Protein AF-A0A8T4CG90-F1 (afdb_monomer_lite)

Secondary structure (DSSP, 8-state):
-PPPPHHHHHHHHHHHHHHH-SSHHHHHHHHHIIIIIHHHHHHHH-EEEE--TT--EEEEP----PPPTT-----

Radius of gyration: 24.56 Å; chains: 1; bounding box: 60×46×60 Å

Foldseek 3Di:
DDDQDPVNVVVVVVVCCVVPNPCVVVVVVVCCCVVPVVQVVLVVVQWDWDDDPPDIDIDGGDDDDDDDPPDDPDD

Sequence (75 aa):
MTEISKEDTHLLLKTFFNEKGLVRQHLDSYNEFVDHGLQDVVDEVGEIPIEVPENPYKVKLGQIWVIDPQSRITG

pLDDT: mean 84.24, std 11.4, range [45.5, 97.06]

Structure (mmCIF, N/CA/C/O backbone):
data_AF-A0A8T4CG90-F1
#
_entry.id   AF-A0A8T4CG90-F1
#
loop_
_atom_site.group_PDB
_atom_site.id
_atom_site.type_symbol
_atom_site.label_atom_id
_atom_site.label_alt_id
_atom_site.label_comp_id
_atom_site.label_asym_id
_atom_site.label_entity_id
_atom_site.label_seq_id
_atom_site.pdbx_PDB_ins_code
_atom_site.Cartn_x
_atom_site.Cartn_y
_atom_site.Cartn_z
_atom_site.occupancy
_atom_site.B_iso_or_equiv
_atom_site.auth_seq_id
_atom_site.auth_comp_id
_atom_site.auth_asym_id
_atom_site.auth_atom_id
_atom_site.pdbx_PDB_model_num
ATOM 1 N N . MET A 1 1 ? -31.964 21.169 31.867 1.00 47.50 1 MET A N 1
ATOM 2 C CA . MET A 1 1 ? -30.891 20.459 31.141 1.00 47.50 1 MET A CA 1
ATOM 3 C C . MET A 1 1 ? -30.457 19.331 32.049 1.00 47.50 1 MET A C 1
ATOM 5 O O . MET A 1 1 ? -30.085 19.619 33.176 1.00 47.50 1 MET A O 1
ATOM 9 N N . THR A 1 2 ? -30.655 18.081 31.644 1.00 65.25 2 THR A N 1
ATOM 10 C CA . THR A 1 2 ? -30.252 16.908 32.433 1.00 65.25 2 THR A CA 1
ATOM 11 C C . THR A 1 2 ? -28.735 16.904 32.572 1.00 65.25 2 THR A C 1
ATOM 13 O O . THR A 1 2 ? -28.032 16.935 31.562 1.00 65.25 2 THR A O 1
ATOM 16 N N . GLU A 1 3 ? -28.239 16.931 33.808 1.00 74.62 3 GLU A N 1
ATOM 17 C CA . GLU A 1 3 ? -26.817 16.740 34.081 1.00 74.62 3 GLU A CA 1
ATOM 18 C C . GLU A 1 3 ? -26.424 15.329 33.646 1.00 74.62 3 GLU A C 1
ATOM 20 O O . GLU A 1 3 ? -27.061 14.351 34.029 1.00 74.62 3 GLU A O 1
ATOM 25 N N . ILE A 1 4 ? -25.401 15.236 32.802 1.00 78.88 4 ILE A N 1
ATOM 26 C CA . ILE A 1 4 ? -24.840 13.958 32.366 1.00 78.88 4 ILE A CA 1
ATOM 27 C C . ILE A 1 4 ? -24.048 13.385 33.546 1.00 78.88 4 ILE A C 1
ATOM 29 O O . ILE A 1 4 ? -23.109 14.029 34.023 1.00 78.88 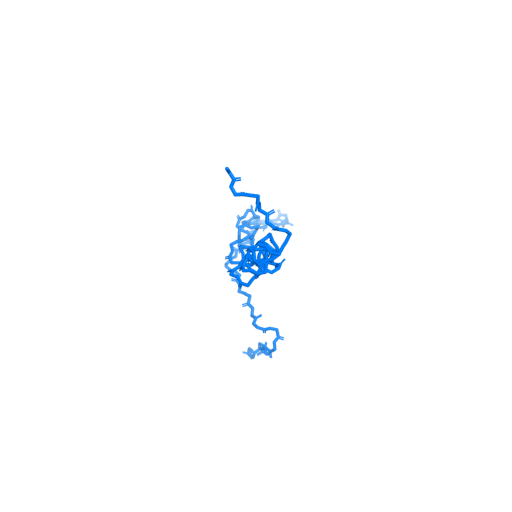4 ILE A O 1
ATOM 33 N N . SER A 1 5 ? -24.411 12.187 34.017 1.00 84.94 5 SER A N 1
ATOM 34 C CA . SER A 1 5 ? -23.665 11.489 35.069 1.00 84.94 5 SER A CA 1
ATOM 35 C C . SER A 1 5 ? -22.328 10.974 34.524 1.00 84.94 5 SER A C 1
ATOM 37 O O . SER A 1 5 ? -22.198 10.623 33.347 1.00 84.94 5 SER A O 1
ATOM 39 N N . LYS A 1 6 ? -21.322 10.842 35.402 1.00 82.81 6 LYS A N 1
ATOM 40 C CA . LYS A 1 6 ? -20.080 10.111 35.082 1.00 82.81 6 LYS A CA 1
ATOM 41 C C . LYS A 1 6 ? -20.362 8.684 34.602 1.00 82.81 6 LYS A C 1
ATOM 43 O O . LYS A 1 6 ? -19.612 8.157 33.781 1.00 82.81 6 LYS A O 1
ATOM 48 N N . GLU A 1 7 ? -21.427 8.065 35.103 1.00 87.62 7 GLU A N 1
ATOM 49 C CA . GLU A 1 7 ? -21.842 6.714 34.716 1.00 87.62 7 GLU A CA 1
ATOM 50 C C . GLU A 1 7 ? -22.336 6.674 33.266 1.00 87.62 7 GLU A C 1
ATOM 52 O O . GLU A 1 7 ? -21.960 5.764 32.525 1.00 87.62 7 GLU A O 1
ATOM 57 N N . ASP A 1 8 ? -23.067 7.702 32.822 1.00 88.75 8 ASP A N 1
ATOM 58 C CA . ASP A 1 8 ? -23.539 7.824 31.437 1.00 88.75 8 ASP A CA 1
ATOM 59 C C . ASP A 1 8 ? -22.361 7.971 30.468 1.00 88.75 8 ASP A C 1
ATOM 61 O O . ASP A 1 8 ? -22.318 7.349 29.404 1.00 88.75 8 ASP A O 1
ATOM 65 N N . THR A 1 9 ? -21.349 8.752 30.861 1.00 87.75 9 THR A N 1
ATOM 66 C CA . THR A 1 9 ? -20.135 8.943 30.051 1.00 87.75 9 THR A CA 1
ATOM 67 C C . THR A 1 9 ? -19.321 7.653 29.951 1.00 87.75 9 THR A C 1
ATOM 69 O O . THR A 1 9 ? -18.790 7.327 28.889 1.00 87.75 9 THR A O 1
ATOM 72 N N . HIS A 1 10 ? -19.242 6.888 31.044 1.00 86.44 10 HIS A N 1
ATOM 73 C CA . HIS A 1 10 ? -18.555 5.599 31.061 1.00 86.44 10 HIS A CA 1
ATOM 74 C C . HIS A 1 10 ? -19.282 4.548 30.210 1.00 86.44 10 HIS A C 1
ATOM 76 O O . HIS A 1 10 ? -18.636 3.797 29.475 1.00 86.44 10 HIS A O 1
ATOM 82 N N . LEU A 1 11 ? -20.618 4.520 30.255 1.00 90.88 11 LEU A N 1
ATOM 83 C CA . LEU A 1 11 ? -21.437 3.638 29.424 1.00 90.88 11 LEU A CA 1
ATOM 84 C C . LEU A 1 11 ? -21.260 3.948 27.931 1.00 90.88 11 LEU A C 1
ATOM 86 O O . LEU A 1 11 ? -21.069 3.028 27.131 1.00 90.88 11 LEU A O 1
ATOM 90 N N . LEU A 1 12 ? -21.254 5.231 27.564 1.00 87.19 12 LEU A N 1
ATOM 91 C CA . LEU A 1 12 ? -20.992 5.678 26.193 1.00 87.19 12 LEU A CA 1
ATOM 92 C C . LEU A 1 12 ? -19.602 5.261 25.717 1.00 87.19 12 LEU A C 1
ATOM 94 O O . LEU A 1 12 ? -19.469 4.697 24.634 1.00 87.19 12 LEU A O 1
ATOM 98 N N . LEU A 1 13 ? -18.575 5.470 26.541 1.00 84.44 13 LEU A N 1
ATOM 99 C CA . LEU A 1 13 ? -17.200 5.108 26.203 1.00 84.44 13 LEU A CA 1
ATOM 100 C C . LEU A 1 13 ? -17.033 3.592 26.013 1.00 84.44 13 LEU A C 1
ATOM 102 O O . LEU A 1 13 ? -16.389 3.143 25.067 1.00 84.44 13 LEU A O 1
ATOM 106 N N . LYS A 1 14 ? -17.651 2.787 26.883 1.00 84.88 14 LYS A N 1
ATOM 107 C CA . LYS A 1 14 ? -17.623 1.322 26.784 1.00 84.88 14 LYS A CA 1
ATOM 108 C C . LYS A 1 14 ? -18.351 0.823 25.534 1.00 84.88 14 LYS A C 1
ATOM 110 O O . LYS A 1 14 ? -17.865 -0.084 24.863 1.00 84.88 14 LYS A O 1
ATOM 115 N N . THR A 1 15 ? -19.479 1.445 25.198 1.00 87.44 15 THR A N 1
ATOM 116 C CA . THR A 1 15 ? -20.232 1.149 23.970 1.00 87.44 15 THR A CA 1
ATOM 117 C C . THR A 1 15 ? -19.420 1.522 22.731 1.00 87.44 15 THR A C 1
ATOM 119 O O . THR A 1 15 ? -19.287 0.707 21.822 1.00 87.44 15 THR A O 1
ATOM 122 N N . PHE A 1 16 ? -18.775 2.691 22.739 1.00 82.75 16 PHE A N 1
ATOM 123 C CA . PHE A 1 16 ? -17.879 3.135 21.673 1.00 82.75 16 PHE A CA 1
ATOM 124 C C . PHE A 1 16 ? -16.723 2.154 21.444 1.00 82.75 16 PHE A C 1
ATOM 126 O O . PHE A 1 16 ? -16.487 1.745 20.310 1.00 82.75 16 PHE A O 1
ATOM 133 N N . PHE A 1 17 ? -16.036 1.705 22.499 1.00 81.56 17 PHE A N 1
ATOM 134 C CA . PHE A 1 17 ? -14.954 0.724 22.356 1.00 81.56 17 PHE A CA 1
ATOM 135 C C . PHE A 1 17 ? -15.437 -0.664 21.924 1.00 81.56 17 PHE A C 1
ATOM 137 O O . PHE A 1 17 ? -14.728 -1.330 21.172 1.00 81.56 17 PHE A O 1
ATOM 144 N N . ASN A 1 18 ? -16.632 -1.095 22.335 1.00 79.94 18 ASN A N 1
ATOM 145 C CA . ASN A 1 18 ? -17.218 -2.345 21.846 1.00 79.94 18 ASN A CA 1
ATOM 146 C C . ASN A 1 18 ? -17.546 -2.270 20.346 1.00 79.94 18 ASN A C 1
ATOM 148 O O . ASN A 1 18 ? -17.255 -3.206 19.604 1.00 79.94 18 ASN A O 1
ATOM 152 N N . GLU A 1 19 ? -18.114 -1.157 19.879 1.00 76.12 19 GLU A N 1
ATOM 153 C CA . GLU A 1 19 ? -18.505 -0.995 18.475 1.00 76.12 19 GLU A CA 1
ATOM 154 C C . GLU A 1 19 ? -17.352 -0.642 17.542 1.00 76.12 19 GLU A C 1
ATOM 156 O O . GLU A 1 19 ? -17.402 -1.005 16.364 1.00 76.12 19 GLU A O 1
ATOM 161 N N . LYS A 1 20 ? -16.340 0.086 18.025 1.00 72.75 20 LYS A N 1
ATOM 162 C CA . LYS A 1 20 ? -15.217 0.606 17.228 1.00 72.75 20 LYS A CA 1
ATOM 163 C C . LYS A 1 20 ? -13.890 -0.096 17.499 1.00 72.75 20 LYS A C 1
ATOM 165 O O . LYS A 1 20 ? -12.978 0.076 16.707 1.00 72.75 20 LYS A O 1
ATOM 170 N N . GLY A 1 21 ? -13.771 -0.924 18.535 1.00 70.31 21 GLY A N 1
ATOM 171 C CA . GLY A 1 21 ? -12.504 -1.551 18.927 1.00 70.31 21 GLY A CA 1
ATOM 172 C C . GLY A 1 21 ? -11.465 -0.545 19.447 1.00 70.31 21 GLY A C 1
ATOM 173 O O . GLY A 1 21 ? -11.526 0.649 19.177 1.00 70.31 21 GLY A O 1
ATOM 174 N N . LEU A 1 22 ? -10.480 -1.028 20.208 1.00 70.88 22 LEU A N 1
ATOM 175 C CA . LEU A 1 22 ? -9.431 -0.185 20.805 1.00 70.88 22 LEU A CA 1
ATOM 176 C C . LEU A 1 22 ? -8.296 0.184 19.826 1.00 70.88 22 LEU A C 1
ATOM 178 O O . LEU A 1 22 ? -7.540 1.108 20.104 1.00 70.88 22 LEU A O 1
ATOM 182 N N . VAL A 1 23 ? -8.151 -0.538 18.704 1.00 69.50 23 VAL A N 1
ATOM 183 C CA . VAL A 1 23 ? -6.945 -0.494 17.839 1.00 69.50 23 VAL A CA 1
ATOM 184 C C . VAL A 1 23 ? -7.290 -0.533 16.336 1.00 69.50 23 VAL A C 1
ATOM 186 O O . VAL A 1 23 ? -6.462 -0.906 15.513 1.00 69.50 23 VAL A O 1
ATOM 189 N N . ARG A 1 24 ? -8.509 -0.150 15.926 1.00 77.69 24 ARG A N 1
ATOM 190 C CA . ARG A 1 24 ? -8.911 -0.267 14.507 1.00 77.69 24 ARG A CA 1
ATOM 191 C C . ARG A 1 24 ? -8.041 0.536 13.551 1.00 77.69 24 ARG A C 1
ATOM 193 O O . ARG A 1 24 ? -7.549 -0.036 12.598 1.00 77.69 24 ARG A O 1
ATOM 200 N N . GLN A 1 25 ? -7.721 1.786 13.877 1.00 80.06 25 GLN A N 1
ATOM 201 C CA . GLN A 1 25 ? -6.907 2.647 13.008 1.00 80.06 25 GLN A CA 1
ATOM 202 C C . GLN A 1 25 ? -5.565 2.023 12.576 1.00 80.06 25 GLN A C 1
ATOM 204 O O . GLN A 1 25 ? -5.128 2.210 11.447 1.00 80.06 25 GLN A O 1
ATOM 209 N N . HIS A 1 26 ? -4.910 1.273 13.470 1.00 83.94 26 HIS A N 1
ATOM 210 C CA . HIS A 1 26 ? -3.629 0.641 13.168 1.00 83.94 26 HIS A CA 1
ATOM 211 C C . HIS A 1 26 ? -3.811 -0.610 12.310 1.00 83.94 26 HIS A C 1
ATOM 213 O O . HIS A 1 26 ? -2.998 -0.847 11.425 1.00 83.94 26 HIS A O 1
ATOM 219 N N . LEU A 1 27 ? -4.874 -1.384 12.551 1.00 88.69 27 LEU A N 1
ATOM 220 C CA . LEU A 1 27 ? -5.222 -2.535 11.716 1.00 88.69 27 LEU A CA 1
ATOM 221 C C . LEU A 1 27 ? -5.656 -2.088 10.319 1.00 88.69 27 LEU A C 1
ATOM 223 O O . LEU A 1 27 ? -5.201 -2.658 9.338 1.00 88.69 27 LEU A O 1
ATOM 227 N N . ASP A 1 28 ? -6.465 -1.035 10.233 1.00 88.75 28 ASP A N 1
ATOM 228 C CA . ASP A 1 28 ? -6.954 -0.478 8.973 1.00 88.75 28 ASP A CA 1
ATOM 229 C C . ASP A 1 28 ? -5.782 0.054 8.136 1.00 88.75 28 ASP A C 1
ATOM 231 O O . ASP A 1 28 ? -5.643 -0.302 6.971 1.00 88.75 28 ASP A O 1
ATOM 235 N N . SER A 1 29 ? -4.875 0.827 8.747 1.00 91.88 29 SER A N 1
ATOM 236 C CA . SER A 1 29 ? -3.667 1.312 8.067 1.00 91.88 29 SER A CA 1
ATOM 237 C C . SER A 1 29 ? -2.722 0.184 7.656 1.00 91.88 29 SER A C 1
ATOM 239 O O . SER A 1 29 ? -2.057 0.304 6.630 1.00 91.88 29 SER A O 1
ATOM 241 N N . TYR A 1 30 ? -2.614 -0.876 8.460 1.00 92.62 30 TYR A N 1
ATOM 242 C CA . TYR A 1 30 ? -1.787 -2.030 8.122 1.00 92.62 30 TYR A CA 1
ATOM 243 C C . TYR A 1 30 ? -2.371 -2.799 6.935 1.00 92.62 30 TYR A C 1
ATOM 245 O O . TYR A 1 30 ? -1.637 -3.106 6.002 1.00 92.62 30 TYR A O 1
ATOM 253 N N . ASN A 1 31 ? -3.679 -3.063 6.947 1.00 92.25 31 ASN A N 1
ATOM 254 C CA . ASN A 1 31 ? -4.362 -3.743 5.850 1.00 92.25 31 ASN A CA 1
ATOM 255 C C . ASN A 1 31 ? -4.248 -2.935 4.553 1.00 92.25 31 ASN A C 1
ATOM 257 O O . ASN A 1 31 ? -3.834 -3.486 3.546 1.00 92.25 31 ASN A O 1
ATOM 261 N N . GLU A 1 32 ? -4.485 -1.621 4.600 1.00 95.25 32 GLU A N 1
ATOM 262 C CA . GLU A 1 32 ? -4.327 -0.737 3.435 1.00 95.25 32 GLU A CA 1
ATOM 263 C C . GLU A 1 32 ? -2.904 -0.786 2.856 1.00 95.25 32 GLU A C 1
ATOM 265 O O . GLU A 1 32 ? -2.699 -0.842 1.643 1.00 95.25 32 GLU A O 1
ATOM 270 N N . PHE A 1 33 ? -1.899 -0.805 3.733 1.00 95.31 33 PHE A N 1
ATOM 271 C CA . PHE A 1 33 ? -0.507 -0.918 3.316 1.00 95.31 33 PHE A CA 1
ATOM 272 C C . PHE A 1 33 ? -0.203 -2.267 2.653 1.00 95.31 33 PHE A C 1
ATOM 274 O O . PHE A 1 33 ? 0.521 -2.308 1.660 1.00 95.31 33 PHE A O 1
ATOM 281 N N . VAL A 1 34 ? -0.741 -3.364 3.187 1.00 94.44 34 VAL A N 1
ATOM 282 C CA . VAL A 1 34 ? -0.540 -4.711 2.637 1.00 94.44 34 VAL A CA 1
ATOM 283 C C . VAL A 1 34 ? -1.289 -4.899 1.316 1.00 94.44 34 VAL A C 1
ATOM 285 O O . VAL A 1 34 ? -0.724 -5.482 0.393 1.00 94.44 34 VAL A O 1
ATOM 288 N N . ASP A 1 35 ? -2.519 -4.392 1.223 1.00 92.56 35 ASP A N 1
ATOM 289 C CA . ASP A 1 35 ? -3.407 -4.585 0.074 1.00 92.56 35 ASP A CA 1
ATOM 290 C C . ASP A 1 35 ? -3.002 -3.723 -1.133 1.00 92.56 35 ASP A C 1
ATOM 292 O O . ASP A 1 35 ? -3.063 -4.197 -2.267 1.00 92.56 35 ASP A O 1
ATOM 296 N N . HIS A 1 36 ? -2.555 -2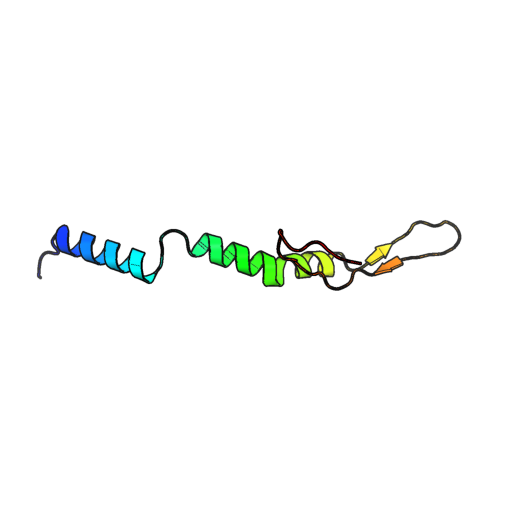.481 -0.903 1.00 95.31 36 HIS A N 1
ATOM 297 C CA . HIS A 1 36 ? -2.228 -1.534 -1.979 1.00 95.31 36 HIS A CA 1
ATOM 298 C C . HIS A 1 36 ? -0.808 -0.974 -1.862 1.00 95.31 36 HIS A C 1
ATOM 300 O O . HIS A 1 36 ? -0.042 -1.006 -2.826 1.00 95.31 36 HIS A O 1
ATOM 306 N N . GLY A 1 37 ? -0.414 -0.532 -0.664 1.00 96.44 37 GLY A N 1
ATOM 307 C CA . GLY A 1 37 ? 0.834 0.214 -0.467 1.00 96.44 37 GLY A CA 1
ATOM 308 C C . GLY A 1 37 ? 2.099 -0.527 -0.911 1.00 96.44 37 GLY A C 1
ATOM 309 O O . GLY A 1 37 ? 3.017 0.085 -1.452 1.00 96.44 37 GLY A O 1
ATOM 310 N N . LEU A 1 38 ? 2.165 -1.846 -0.724 1.00 96.00 38 LEU A N 1
ATOM 311 C CA . LEU A 1 38 ? 3.309 -2.639 -1.176 1.00 96.00 38 LEU A CA 1
ATOM 312 C C . LEU A 1 38 ? 3.422 -2.702 -2.708 1.00 96.00 38 LEU A C 1
ATOM 314 O O . LEU A 1 38 ? 4.535 -2.622 -3.229 1.00 96.00 38 LEU A O 1
ATOM 318 N N . GLN A 1 39 ? 2.305 -2.851 -3.427 1.00 96.94 39 GLN A N 1
ATOM 319 C CA . GLN A 1 39 ? 2.316 -2.891 -4.892 1.00 96.94 39 GLN A CA 1
ATOM 320 C C . GLN A 1 39 ? 2.616 -1.503 -5.468 1.00 96.94 39 GLN A C 1
ATOM 322 O O . GLN A 1 39 ? 3.418 -1.409 -6.393 1.00 96.94 39 GLN A O 1
ATOM 327 N N . ASP A 1 40 ? 2.076 -0.439 -4.866 1.00 97.06 40 ASP A N 1
ATOM 328 C CA . ASP A 1 40 ? 2.348 0.946 -5.271 1.00 97.06 40 ASP A CA 1
ATOM 329 C C . ASP A 1 40 ? 3.851 1.265 -5.237 1.00 97.06 40 ASP A C 1
ATOM 331 O O . ASP A 1 40 ? 4.389 1.846 -6.177 1.00 97.06 40 ASP A O 1
ATOM 335 N N . VAL A 1 41 ? 4.558 0.824 -4.189 1.00 95.44 41 VAL A N 1
ATOM 336 C CA . VAL A 1 41 ? 6.018 1.000 -4.069 1.00 95.44 41 VAL A CA 1
ATOM 337 C C . VAL A 1 41 ? 6.773 0.248 -5.170 1.00 95.44 41 VAL A C 1
ATOM 339 O O . VAL A 1 41 ? 7.766 0.747 -5.701 1.00 95.44 41 VAL A O 1
ATOM 342 N N . VAL A 1 42 ? 6.333 -0.960 -5.526 1.00 94.94 42 VAL A N 1
ATOM 343 C CA . VAL A 1 42 ? 6.959 -1.752 -6.598 1.00 94.94 42 VAL A CA 1
ATOM 344 C C . VAL A 1 42 ? 6.717 -1.110 -7.963 1.00 94.94 42 VAL A C 1
ATOM 346 O O . VAL A 1 42 ? 7.641 -1.029 -8.778 1.00 94.94 42 VAL A O 1
ATOM 349 N N . ASP A 1 43 ? 5.502 -0.620 -8.193 1.00 95.69 43 ASP A N 1
ATOM 350 C CA . ASP A 1 43 ? 5.106 0.046 -9.431 1.00 95.69 43 ASP A CA 1
ATOM 351 C C . ASP A 1 43 ? 5.803 1.407 -9.598 1.00 95.69 43 ASP A C 1
ATOM 353 O O . ASP A 1 43 ? 6.147 1.772 -10.724 1.00 95.69 43 ASP A O 1
ATOM 357 N N . GLU A 1 44 ? 6.089 2.121 -8.501 1.00 94.81 44 GLU A N 1
ATOM 358 C CA . GLU A 1 44 ? 6.883 3.359 -8.503 1.00 94.81 44 GLU A CA 1
ATOM 359 C C . GLU A 1 44 ? 8.317 3.120 -8.997 1.00 94.81 44 GLU A C 1
ATOM 361 O O . GLU A 1 44 ? 8.847 3.910 -9.781 1.00 94.81 44 GLU A O 1
ATOM 366 N N . VAL A 1 45 ? 8.945 2.015 -8.580 1.00 93.38 45 VAL A N 1
ATOM 367 C CA . VAL A 1 45 ? 10.280 1.635 -9.070 1.00 93.38 45 VAL A CA 1
ATOM 368 C C . VAL A 1 45 ? 10.207 1.192 -10.533 1.00 93.38 45 VAL A C 1
ATOM 370 O O . VAL A 1 45 ? 11.026 1.622 -11.347 1.00 93.38 45 VAL A O 1
ATOM 373 N N . GLY A 1 46 ? 9.235 0.340 -10.875 1.00 90.25 46 GLY A N 1
ATOM 374 C CA . GLY A 1 46 ? 8.883 -0.067 -12.239 1.00 90.25 46 GLY A CA 1
ATOM 375 C C . GLY A 1 46 ? 9.928 -0.924 -12.965 1.00 90.25 46 GLY A C 1
ATOM 376 O O . GLY A 1 46 ? 9.691 -2.097 -13.270 1.00 90.25 46 GLY A O 1
ATOM 377 N N . GLU A 1 47 ? 11.087 -0.350 -13.285 1.00 91.81 47 GLU A N 1
ATOM 378 C CA . GLU A 1 47 ? 12.155 -1.008 -14.034 1.00 91.81 47 GLU A CA 1
ATOM 379 C C . GLU A 1 47 ? 13.530 -0.730 -13.418 1.00 91.81 47 GLU A C 1
ATOM 381 O O . GLU A 1 47 ? 13.898 0.411 -13.149 1.00 91.81 47 GLU A O 1
ATOM 386 N N . ILE A 1 48 ? 14.325 -1.785 -13.247 1.00 90.50 48 ILE A N 1
ATOM 387 C CA . ILE A 1 48 ? 15.703 -1.693 -12.766 1.00 90.50 48 ILE A CA 1
ATOM 388 C C . ILE A 1 48 ? 16.639 -1.821 -13.977 1.00 90.50 48 ILE A C 1
ATOM 390 O O . ILE A 1 48 ? 16.656 -2.881 -14.619 1.00 90.50 48 ILE A O 1
ATOM 394 N N . PRO A 1 49 ? 17.409 -0.776 -14.327 1.00 88.31 49 PRO A N 1
ATOM 395 C CA . PRO A 1 49 ? 18.377 -0.854 -15.412 1.00 88.31 49 PRO A CA 1
ATOM 396 C C . PRO A 1 49 ? 19.558 -1.746 -15.016 1.00 88.31 49 PRO A C 1
ATOM 398 O O . PRO A 1 49 ? 20.006 -1.737 -13.871 1.00 88.31 49 PRO A O 1
ATOM 401 N N . ILE A 1 50 ? 20.086 -2.503 -15.977 1.00 88.31 50 ILE A N 1
ATOM 402 C CA . ILE A 1 50 ? 21.337 -3.246 -15.820 1.00 88.31 50 ILE A CA 1
ATOM 403 C C . ILE A 1 50 ? 22.412 -2.525 -16.629 1.00 88.31 50 ILE A C 1
ATOM 405 O O . ILE A 1 50 ? 22.318 -2.405 -17.852 1.00 88.31 50 ILE A O 1
ATOM 409 N N . GLU A 1 51 ? 23.457 -2.075 -15.945 1.00 81.12 51 GLU A N 1
ATOM 410 C CA . GLU A 1 51 ? 24.605 -1.426 -16.571 1.00 81.12 51 GLU A CA 1
ATOM 411 C C . GLU A 1 51 ? 25.537 -2.480 -17.187 1.00 81.12 51 GLU A C 1
ATOM 413 O O . GLU A 1 51 ? 26.500 -2.928 -16.566 1.00 81.12 51 GLU A O 1
ATOM 418 N N . VAL A 1 52 ? 25.239 -2.908 -18.418 1.00 81.94 52 VAL A N 1
ATOM 419 C CA . VAL A 1 52 ? 26.158 -3.730 -19.221 1.00 81.94 52 VAL A CA 1
ATOM 420 C C . VAL A 1 52 ? 26.726 -2.870 -20.355 1.00 81.94 52 VAL A C 1
ATOM 422 O O . VAL A 1 52 ? 25.943 -2.309 -21.122 1.00 81.94 52 VAL A O 1
ATOM 425 N N . PRO A 1 53 ? 28.064 -2.781 -20.511 1.00 77.50 53 PRO A N 1
ATOM 426 C CA . PRO A 1 53 ? 28.703 -1.891 -21.488 1.00 77.50 53 PRO A CA 1
ATOM 427 C C . PRO A 1 53 ? 28.252 -2.090 -22.941 1.00 77.50 53 PRO A C 1
ATOM 429 O O . PRO A 1 53 ? 28.310 -1.156 -23.734 1.00 77.50 53 PRO A O 1
ATOM 432 N N . GLU A 1 54 ? 27.822 -3.303 -23.295 1.00 79.00 54 GLU A N 1
ATOM 433 C CA . GLU A 1 54 ? 27.536 -3.684 -24.681 1.00 79.00 54 GLU A CA 1
ATOM 434 C C . GLU A 1 54 ? 26.040 -3.770 -25.009 1.00 79.00 54 GLU A C 1
ATOM 436 O O . GLU A 1 54 ? 25.690 -3.769 -26.186 1.00 79.00 54 GLU A O 1
ATOM 441 N N . ASN A 1 55 ? 25.146 -3.841 -24.013 1.00 76.75 55 ASN A N 1
ATOM 442 C CA . ASN A 1 55 ? 23.703 -3.959 -24.246 1.00 76.75 55 ASN A CA 1
ATOM 443 C C . ASN A 1 55 ? 22.879 -3.410 -23.067 1.00 76.75 55 ASN A C 1
ATOM 445 O O . ASN A 1 55 ? 23.068 -3.861 -21.937 1.00 76.75 55 ASN A O 1
ATOM 449 N N . PRO A 1 56 ? 21.908 -2.510 -23.309 1.00 82.38 56 PRO A N 1
ATOM 450 C CA . PRO A 1 56 ? 21.025 -2.022 -22.258 1.00 82.38 56 PRO A CA 1
ATOM 451 C C . PRO A 1 56 ? 19.955 -3.072 -21.932 1.00 82.38 56 PRO A C 1
ATOM 453 O O . PRO A 1 56 ? 18.941 -3.186 -22.624 1.00 82.38 56 PRO A O 1
ATOM 456 N N . TYR A 1 57 ? 20.170 -3.841 -20.865 1.00 89.62 57 TYR A N 1
ATOM 457 C CA . TYR A 1 57 ? 19.141 -4.712 -20.296 1.00 89.62 57 TYR A CA 1
ATOM 458 C C . TYR A 1 57 ? 18.375 -3.984 -19.191 1.00 89.62 57 TYR A C 1
ATOM 460 O O . TYR A 1 57 ? 18.910 -3.116 -18.503 1.00 89.62 57 TYR A O 1
ATOM 468 N N . LYS A 1 58 ? 17.113 -4.365 -19.000 1.00 89.94 58 LYS A N 1
ATOM 469 C CA . LYS A 1 58 ? 16.264 -3.854 -17.925 1.00 89.94 58 LYS A CA 1
ATOM 470 C C . LYS A 1 58 ? 15.437 -4.977 -17.320 1.00 89.94 58 LYS A C 1
ATOM 472 O O . LYS A 1 58 ? 14.929 -5.832 -18.045 1.00 89.94 58 LYS A O 1
ATOM 477 N N . VAL A 1 59 ? 15.305 -4.969 -16.000 1.00 92.25 59 VAL A N 1
ATOM 478 C CA . VAL A 1 59 ? 14.420 -5.868 -15.257 1.00 92.25 59 VAL A CA 1
ATOM 479 C C . VAL A 1 59 ? 13.123 -5.128 -14.997 1.00 92.25 59 VAL A C 1
ATOM 481 O O . VAL A 1 59 ? 13.135 -4.097 -14.336 1.00 92.25 59 VAL A O 1
ATOM 484 N N . LYS A 1 60 ? 12.007 -5.649 -15.502 1.00 93.56 60 LYS A N 1
ATOM 485 C CA . LYS A 1 60 ? 10.683 -5.107 -15.199 1.00 93.56 60 LYS A CA 1
ATOM 486 C C . LYS A 1 60 ? 10.124 -5.795 -13.960 1.00 93.56 60 LYS A C 1
ATOM 488 O O . LYS A 1 60 ? 10.033 -7.024 -13.940 1.00 93.56 60 LYS A O 1
ATOM 493 N N . LEU A 1 61 ? 9.759 -5.011 -12.953 1.00 94.75 61 LEU A N 1
ATOM 494 C CA . LEU A 1 61 ? 9.091 -5.527 -11.766 1.00 94.75 61 LEU A CA 1
ATOM 495 C C . LEU A 1 61 ? 7.623 -5.830 -12.092 1.00 94.75 61 LEU A C 1
ATOM 497 O O . LEU A 1 61 ? 6.997 -5.165 -12.919 1.00 94.75 61 LEU A O 1
ATOM 501 N N . GLY A 1 62 ? 7.118 -6.913 -11.509 1.00 91.50 62 GLY A N 1
ATOM 502 C CA . GLY A 1 62 ? 5.766 -7.414 -11.735 1.00 91.50 62 GLY A CA 1
ATOM 503 C C . GLY A 1 62 ? 4.886 -7.272 -10.499 1.00 91.50 62 GLY A C 1
ATOM 504 O O . GLY A 1 62 ? 5.170 -6.494 -9.594 1.00 91.50 62 GLY A O 1
ATOM 505 N N . GLN A 1 63 ? 3.816 -8.059 -10.463 1.00 94.38 63 GLN A N 1
ATOM 506 C CA . GLN A 1 63 ? 2.925 -8.112 -9.307 1.00 94.38 63 GLN A CA 1
ATOM 507 C C . GLN A 1 63 ? 3.573 -8.874 -8.144 1.00 94.38 63 GLN A C 1
ATOM 509 O O . GLN A 1 63 ? 4.358 -9.800 -8.371 1.00 94.38 63 GLN A O 1
ATOM 514 N N . ILE A 1 64 ? 3.232 -8.493 -6.914 1.00 93.44 64 ILE A N 1
ATOM 515 C CA . ILE A 1 64 ? 3.667 -9.177 -5.692 1.00 93.44 64 ILE A CA 1
ATOM 516 C C . ILE A 1 64 ? 2.537 -10.002 -5.076 1.00 93.44 64 ILE A C 1
ATOM 518 O O . ILE A 1 64 ? 1.356 -9.733 -5.276 1.00 93.44 64 ILE A O 1
ATOM 522 N N . TRP A 1 65 ? 2.914 -11.003 -4.281 1.00 92.19 65 TRP A N 1
ATOM 523 C CA . TRP A 1 65 ? 1.973 -11.821 -3.522 1.00 92.19 65 TRP A CA 1
ATOM 524 C C . TRP A 1 65 ? 2.430 -11.927 -2.076 1.00 92.19 65 TRP A C 1
ATOM 526 O O . TRP A 1 65 ? 3.570 -12.305 -1.800 1.00 92.19 65 TRP A O 1
ATOM 536 N N . VAL A 1 66 ? 1.521 -11.624 -1.153 1.00 89.25 66 VAL A N 1
ATOM 537 C CA . VAL A 1 66 ? 1.721 -11.855 0.276 1.00 89.25 66 VAL A CA 1
ATOM 538 C C . VAL A 1 66 ? 1.154 -13.229 0.607 1.00 89.25 66 VAL A C 1
ATOM 540 O O . VAL A 1 66 ? -0.033 -13.488 0.424 1.00 89.25 66 VAL A O 1
ATOM 543 N N . ILE A 1 67 ? 2.024 -14.132 1.050 1.00 88.12 67 ILE A N 1
ATOM 544 C CA . ILE A 1 67 ? 1.645 -15.493 1.430 1.00 88.12 67 ILE A CA 1
ATOM 545 C C . ILE A 1 67 ?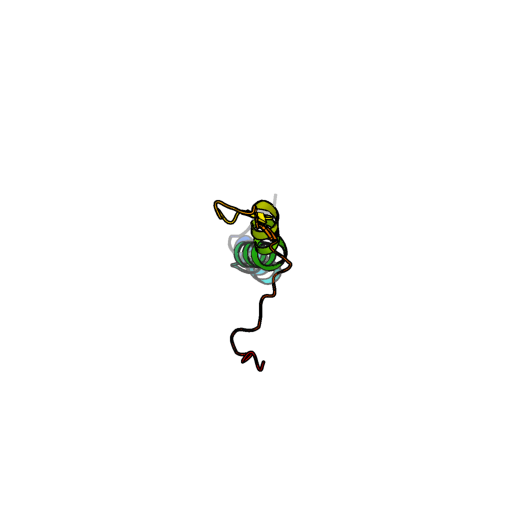 1.440 -15.592 2.937 1.00 88.12 67 ILE A C 1
ATOM 547 O O . ILE A 1 67 ? 2.072 -14.875 3.714 1.00 88.12 67 ILE A O 1
ATOM 551 N N . ASP A 1 68 ? 0.584 -16.525 3.347 1.00 85.38 68 ASP A N 1
ATOM 552 C CA . ASP A 1 68 ? 0.433 -16.848 4.758 1.00 85.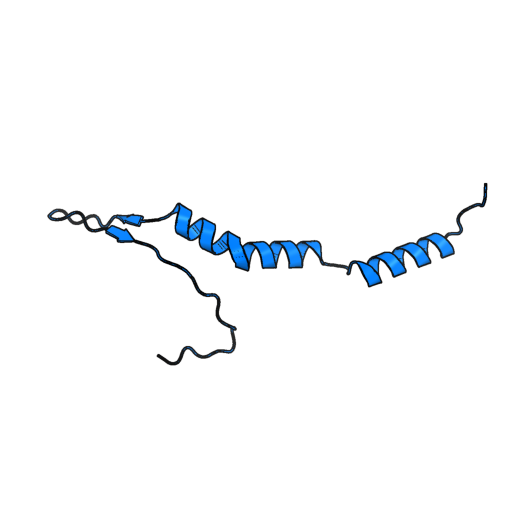38 68 ASP A CA 1
ATOM 553 C C . ASP A 1 68 ? 1.783 -17.338 5.326 1.00 85.38 68 ASP A C 1
ATOM 555 O O . ASP A 1 68 ? 2.433 -18.196 4.715 1.00 85.38 68 ASP A O 1
ATOM 559 N N . PRO A 1 69 ? 2.223 -16.823 6.488 1.00 78.69 69 PRO A N 1
ATOM 560 C CA . PRO A 1 69 ? 3.550 -17.101 7.035 1.00 78.69 69 PRO A CA 1
ATOM 561 C C . PRO A 1 69 ? 3.792 -18.579 7.380 1.00 78.69 69 PRO A C 1
ATOM 563 O O . PRO A 1 69 ? 4.941 -18.982 7.558 1.00 78.69 69 PRO A O 1
ATOM 566 N N . GLN A 1 70 ? 2.745 -19.401 7.485 1.00 79.25 70 GLN A N 1
ATOM 567 C CA . GLN A 1 70 ? 2.843 -20.843 7.729 1.00 79.25 70 GLN A CA 1
ATOM 568 C C . GLN A 1 70 ? 2.786 -21.674 6.443 1.00 79.25 70 GLN A C 1
ATOM 570 O O . GLN A 1 70 ? 3.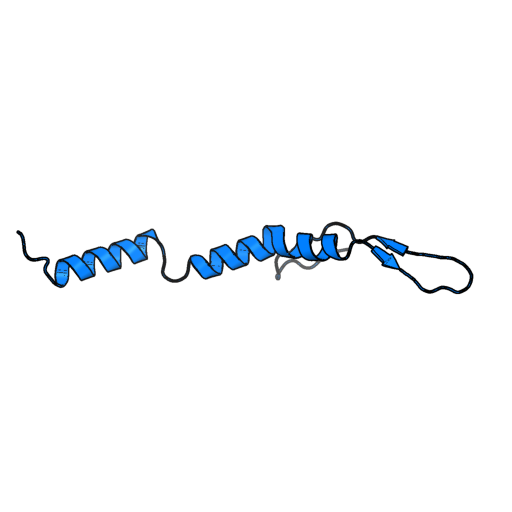059 -22.879 6.469 1.00 79.25 70 GLN A O 1
ATOM 575 N N . SER A 1 71 ? 2.477 -21.052 5.306 1.00 66.69 71 SER A N 1
ATOM 576 C CA . SER A 1 71 ? 2.443 -21.725 4.013 1.00 66.69 71 SER A CA 1
ATOM 577 C C . SER A 1 71 ? 3.863 -21.932 3.491 1.00 66.69 71 SER A C 1
ATOM 579 O O . SER A 1 71 ? 4.538 -21.005 3.050 1.00 66.69 71 SER A O 1
ATOM 581 N N . ARG A 1 72 ? 4.340 -23.182 3.524 1.00 60.22 72 ARG A N 1
ATOM 582 C CA . ARG A 1 72 ? 5.561 -23.573 2.808 1.00 60.22 72 ARG A CA 1
ATOM 583 C C . ARG A 1 72 ? 5.317 -23.430 1.310 1.00 60.22 72 ARG A C 1
ATOM 585 O O . ARG A 1 72 ? 4.488 -24.152 0.758 1.00 60.22 72 ARG A O 1
ATOM 592 N N . ILE A 1 73 ? 6.076 -22.550 0.658 1.00 59.97 73 ILE A N 1
ATOM 593 C CA . ILE A 1 73 ? 6.153 -22.495 -0.803 1.00 59.97 73 ILE A CA 1
ATOM 594 C C . ILE A 1 73 ? 6.688 -23.855 -1.264 1.00 59.97 73 ILE A C 1
ATOM 596 O O . ILE A 1 73 ? 7.861 -24.174 -1.074 1.00 59.97 73 ILE A O 1
ATOM 600 N N . THR A 1 74 ? 5.803 -24.695 -1.788 1.00 53.12 74 THR A N 1
ATOM 601 C CA . THR A 1 74 ? 6.183 -25.910 -2.507 1.00 53.12 7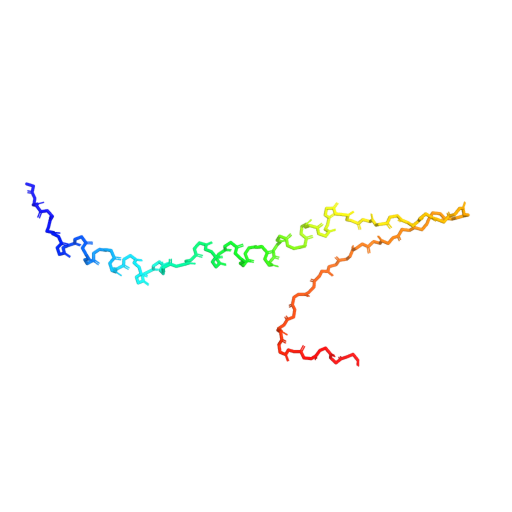4 THR A CA 1
ATOM 602 C C . THR A 1 74 ? 6.265 -25.512 -3.971 1.00 53.12 74 THR A C 1
ATOM 604 O O . THR A 1 74 ? 5.243 -25.285 -4.613 1.00 53.12 74 THR A O 1
ATOM 607 N N . GLY A 1 75 ? 7.499 -25.298 -4.429 1.00 45.50 75 GLY A N 1
ATOM 608 C CA . GLY A 1 75 ? 7.843 -25.180 -5.844 1.00 45.50 75 GLY A CA 1
ATOM 609 C C . GLY A 1 75 ? 8.149 -26.544 -6.438 1.00 45.50 75 GLY A C 1
ATOM 610 O O . GLY A 1 75 ? 8.632 -27.412 -5.672 1.00 45.50 75 GLY A O 1
#